Protein AF-A0A2V5JDB7-F1 (afdb_monomer_lite)

pLDDT: mean 78.07, std 16.36, range [31.64, 97.69]

Sequence (183 aa):
MKNIRLFFISLFLAAGVSAIAGPPTYEVQPSPTPADENHRDLFDYEMDYTFSSHFYDVRGDFGHGDSLYNDFSYAHRFLITGKWYFRAGVEYERFDFGGTDNGLPDHLQTVHALLALEYVVHDHAGAGIEIDPGPYFQSDAKWNTFDIPWKAWVTFPLKKDKIFAVIGVGGAINSNPVVAPGG

Struc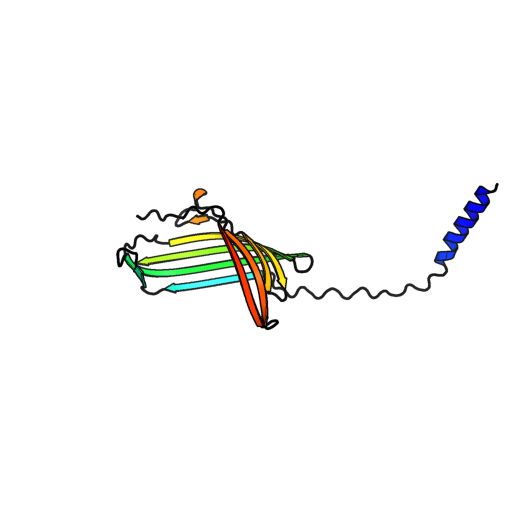ture (mmCIF, N/CA/C/O backbone):
data_AF-A0A2V5JDB7-F1
#
_entry.id   AF-A0A2V5JDB7-F1
#
loop_
_atom_site.group_PDB
_atom_site.id
_atom_site.type_symbol
_atom_site.label_atom_id
_atom_site.label_alt_id
_atom_site.label_comp_id
_atom_site.label_asym_id
_atom_site.label_entity_id
_atom_site.label_seq_id
_atom_site.pdbx_PDB_ins_code
_atom_site.Cartn_x
_atom_site.Cartn_y
_atom_site.Cartn_z
_atom_site.occupancy
_atom_site.B_iso_or_equiv
_atom_site.auth_seq_id
_atom_site.auth_comp_id
_atom_site.auth_asym_id
_atom_site.auth_atom_id
_atom_site.pdbx_PDB_model_num
ATOM 1 N N . MET A 1 1 ? -16.723 28.394 73.368 1.00 54.31 1 MET A N 1
ATOM 2 C CA . MET A 1 1 ? -17.187 27.038 73.769 1.00 54.31 1 MET A CA 1
ATOM 3 C C . MET A 1 1 ? -18.165 26.375 72.785 1.00 54.31 1 MET A C 1
ATOM 5 O O . MET A 1 1 ? -18.216 25.153 72.757 1.00 54.31 1 MET A O 1
ATOM 9 N N . LYS A 1 2 ? -18.917 27.122 71.955 1.00 52.91 2 LYS A N 1
ATOM 10 C CA . LYS A 1 2 ? -19.901 26.564 70.998 1.00 52.91 2 LYS A CA 1
ATOM 11 C C . LYS A 1 2 ? -19.260 25.792 69.822 1.00 52.91 2 LYS A C 1
ATOM 13 O O . LYS A 1 2 ? -19.775 24.756 69.421 1.00 52.91 2 LYS A O 1
ATOM 18 N N . ASN A 1 3 ? -18.086 26.230 69.361 1.00 55.69 3 ASN A N 1
ATOM 19 C CA . ASN A 1 3 ? -17.426 25.682 68.163 1.00 55.69 3 ASN A CA 1
ATOM 20 C C . ASN A 1 3 ? -16.698 24.346 68.407 1.00 55.69 3 ASN A C 1
ATOM 22 O O . ASN A 1 3 ? -16.596 23.5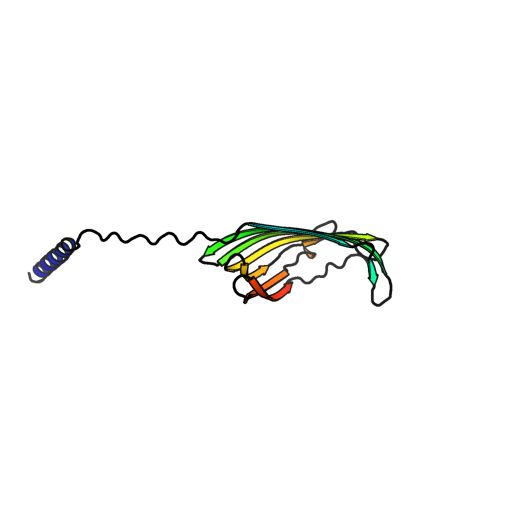28 67.503 1.00 55.69 3 ASN A O 1
ATOM 26 N N . ILE A 1 4 ? -16.255 24.083 69.642 1.00 66.06 4 ILE A N 1
ATOM 27 C CA . ILE A 1 4 ? -15.590 22.820 70.011 1.00 66.06 4 ILE A CA 1
ATOM 28 C C . ILE A 1 4 ? -16.606 21.672 70.095 1.00 66.06 4 ILE A C 1
ATOM 30 O O . ILE A 1 4 ? -16.328 20.570 69.637 1.00 66.06 4 ILE A O 1
ATOM 34 N N . ARG A 1 5 ? -17.819 21.934 70.603 1.00 59.59 5 ARG A N 1
ATOM 35 C CA . ARG A 1 5 ? -18.898 20.930 70.626 1.00 59.59 5 ARG A CA 1
ATOM 3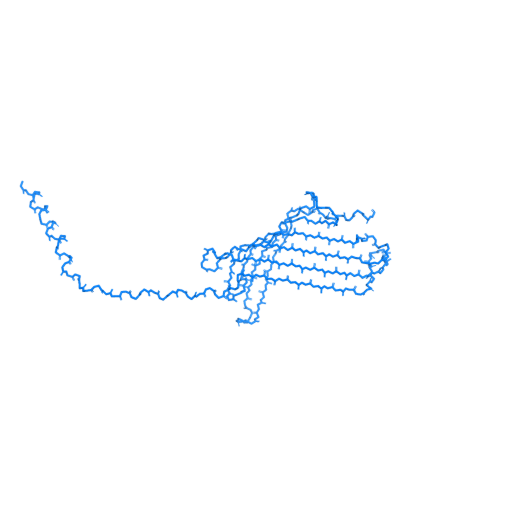6 C C . ARG A 1 5 ? -19.342 20.526 69.219 1.00 59.59 5 ARG A C 1
ATOM 38 O O . ARG A 1 5 ? -19.574 19.348 68.990 1.00 59.59 5 ARG A O 1
ATOM 45 N N . LEU A 1 6 ? -19.403 21.476 68.283 1.00 59.91 6 LEU A N 1
ATOM 46 C CA . LEU A 1 6 ? -19.699 21.197 66.873 1.00 59.91 6 LEU A CA 1
ATOM 47 C C . LEU A 1 6 ? -18.628 20.312 66.226 1.00 59.91 6 LEU A C 1
ATOM 49 O O . LEU A 1 6 ? -18.985 19.351 65.555 1.00 59.91 6 LEU A O 1
ATOM 53 N N . PHE A 1 7 ? -17.346 20.571 66.506 1.00 68.38 7 PHE A N 1
ATOM 54 C CA . PHE A 1 7 ? -16.233 19.769 65.991 1.00 68.38 7 PHE A CA 1
ATOM 55 C C . PHE A 1 7 ? -16.274 18.309 66.479 1.00 68.38 7 PHE A C 1
ATOM 57 O O . PHE A 1 7 ? -16.116 17.380 65.687 1.00 68.38 7 PHE A O 1
ATOM 64 N N . PHE A 1 8 ? -16.562 18.087 67.766 1.00 64.31 8 PHE A N 1
ATOM 65 C CA . PHE A 1 8 ? -16.678 16.732 68.315 1.00 64.31 8 PHE A CA 1
ATOM 66 C C . PHE A 1 8 ? -17.927 15.986 67.825 1.00 64.31 8 PHE A C 1
ATOM 68 O O . PHE A 1 8 ? -17.853 14.781 67.601 1.00 64.31 8 PHE A O 1
ATOM 75 N N . ILE A 1 9 ? -19.046 16.682 67.586 1.00 66.25 9 ILE A N 1
ATOM 76 C CA . ILE A 1 9 ? -20.249 16.077 66.989 1.00 66.25 9 ILE A CA 1
ATOM 77 C C . ILE A 1 9 ? -19.991 15.677 65.528 1.00 66.25 9 ILE A C 1
ATOM 79 O O . ILE A 1 9 ? -20.367 14.576 65.133 1.00 66.25 9 ILE A O 1
ATOM 83 N N . SER A 1 10 ? -19.298 16.508 64.738 1.00 60.38 10 SER A N 1
ATOM 84 C CA . SER A 1 10 ? -18.929 16.154 63.358 1.00 60.38 10 SER A CA 1
ATOM 85 C C . SER A 1 10 ? -17.952 14.978 63.283 1.00 60.38 10 SER A C 1
ATOM 87 O O . SER A 1 10 ? -18.076 14.142 62.391 1.00 60.38 10 SER A O 1
ATOM 89 N N . LEU A 1 11 ? -17.024 14.868 64.240 1.0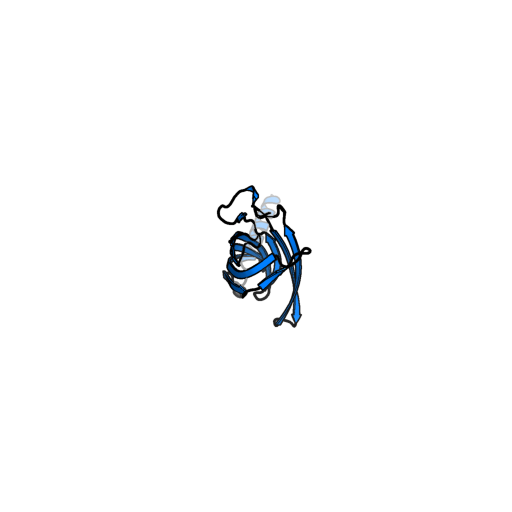0 60.47 11 LEU A N 1
ATOM 90 C CA . LEU A 1 11 ? -16.064 13.763 64.292 1.00 60.47 11 LEU A CA 1
ATOM 91 C C . LEU A 1 11 ? -16.738 12.436 64.691 1.00 60.47 11 LEU A C 1
ATOM 93 O O . LEU A 1 11 ? -16.418 11.392 64.129 1.00 60.47 11 LEU A O 1
ATOM 97 N N . PHE A 1 12 ? -17.724 12.480 65.597 1.00 58.91 12 PHE A N 1
ATOM 98 C CA . PHE A 1 12 ? -18.530 11.308 65.959 1.00 58.91 12 PHE A CA 1
ATOM 99 C C . PHE A 1 12 ? -19.494 10.871 64.845 1.00 58.91 12 PHE A C 1
ATOM 101 O O . PHE A 1 12 ? -19.702 9.672 64.671 1.00 58.91 12 PHE A O 1
ATOM 108 N N . LEU A 1 13 ? -20.042 11.805 64.054 1.00 57.09 13 LEU A N 1
ATOM 109 C CA . LEU A 1 13 ? -20.885 11.457 62.903 1.00 57.09 13 LEU A CA 1
ATOM 110 C C . LEU A 1 13 ? -20.084 10.793 61.771 1.00 57.09 13 LEU A C 1
ATOM 112 O O . LEU A 1 13 ? -20.588 9.866 61.148 1.00 57.09 13 LEU A O 1
ATOM 116 N N . ALA A 1 14 ? -18.840 11.218 61.527 1.00 55.62 14 ALA A N 1
ATOM 117 C CA . ALA A 1 14 ? -17.992 10.627 60.489 1.00 55.62 14 ALA A CA 1
ATOM 118 C C . ALA A 1 14 ? -17.505 9.209 60.848 1.00 55.62 14 ALA A C 1
ATOM 120 O O . ALA A 1 14 ? -17.382 8.360 59.969 1.00 55.62 14 ALA A O 1
ATOM 121 N N . ALA A 1 15 ? -17.278 8.925 62.136 1.00 53.62 15 ALA A N 1
ATOM 122 C CA . ALA A 1 15 ? -16.839 7.606 62.598 1.00 53.62 15 ALA A CA 1
ATOM 123 C C . ALA A 1 15 ? -17.970 6.556 62.653 1.00 53.62 15 ALA A C 1
ATOM 125 O O . ALA A 1 15 ? -17.694 5.359 62.613 1.00 53.62 15 ALA A O 1
ATOM 126 N N . GLY A 1 16 ? -19.239 6.981 62.722 1.00 49.91 16 GLY A N 1
ATOM 127 C CA . GLY A 1 16 ? -20.395 6.077 62.785 1.00 49.91 16 GLY A CA 1
ATOM 128 C C . GLY A 1 16 ? -20.829 5.478 61.440 1.00 49.91 16 GLY A C 1
ATOM 129 O O . GLY A 1 16 ? -21.488 4.441 61.425 1.00 49.91 16 GLY A O 1
ATOM 130 N N . VAL A 1 17 ? -20.455 6.088 60.308 1.00 51.28 17 VAL A N 1
ATOM 131 C CA . VAL A 1 17 ? -20.897 5.632 58.972 1.00 51.28 17 VAL A CA 1
ATOM 132 C C . VAL A 1 17 ? -20.148 4.373 58.518 1.00 51.28 17 VAL A C 1
ATOM 134 O O . VAL A 1 17 ? -20.729 3.524 57.845 1.00 51.28 17 VAL A O 1
ATOM 137 N N . SER A 1 18 ? -18.905 4.174 58.964 1.00 48.75 18 SER A N 1
ATOM 138 C CA . SER A 1 18 ? -18.116 2.984 58.606 1.00 48.75 18 SER A CA 1
ATOM 139 C C . SER A 1 18 ? -18.582 1.691 59.290 1.00 48.75 18 SER A C 1
ATOM 141 O O . SER A 1 18 ? -18.100 0.622 58.933 1.00 48.75 18 SER A O 1
ATOM 143 N N . ALA A 1 19 ? -19.516 1.758 60.247 1.00 51.38 19 ALA A N 1
ATOM 144 C CA . ALA A 1 19 ? -20.026 0.590 60.974 1.00 51.38 19 ALA A CA 1
ATOM 145 C C . ALA A 1 19 ? -21.386 0.064 60.459 1.00 51.38 19 ALA A C 1
ATOM 147 O O . ALA A 1 19 ? -21.898 -0.912 61.004 1.00 51.38 19 ALA A O 1
ATOM 148 N N . ILE A 1 20 ? -21.974 0.689 59.425 1.00 54.66 20 ILE A N 1
ATOM 149 C CA . ILE A 1 20 ? -23.266 0.288 58.815 1.00 54.66 20 ILE A CA 1
ATOM 150 C C . ILE A 1 20 ? -23.088 -0.194 57.358 1.00 54.66 20 ILE A C 1
ATOM 152 O O . ILE A 1 20 ? -24.026 -0.696 56.740 1.00 54.66 20 ILE A O 1
ATOM 156 N N . ALA A 1 21 ? -21.877 -0.117 56.801 1.00 53.28 21 ALA A N 1
ATOM 157 C CA . ALA A 1 21 ? -21.569 -0.774 55.538 1.00 53.28 21 ALA A CA 1
ATOM 158 C C . ALA A 1 21 ? -21.464 -2.285 55.793 1.00 53.28 21 ALA A C 1
ATOM 160 O O . ALA A 1 21 ? -20.493 -2.760 56.382 1.00 53.28 21 ALA A O 1
ATOM 161 N N . GLY A 1 22 ? -22.506 -3.028 55.411 1.00 60.56 22 GLY A N 1
ATOM 162 C CA . GLY A 1 22 ? -22.502 -4.491 55.406 1.00 60.56 22 GLY A CA 1
ATOM 163 C C . GLY A 1 22 ? -21.306 -5.068 54.630 1.00 60.56 22 GLY A C 1
ATOM 164 O O . GLY A 1 22 ? -20.572 -4.319 53.980 1.00 60.56 22 GLY A O 1
ATOM 165 N N . PRO A 1 23 ? -21.077 -6.393 54.703 1.00 61.44 23 PRO A N 1
ATOM 166 C CA . PRO A 1 23 ? -19.953 -7.034 54.024 1.00 61.44 23 PRO A CA 1
ATOM 167 C C . PRO A 1 23 ? -19.896 -6.583 52.558 1.00 61.44 23 PRO A C 1
ATOM 169 O O . PRO A 1 23 ? -20.958 -6.464 51.940 1.00 61.44 23 PRO A O 1
ATOM 172 N N . PRO A 1 24 ? -18.695 -6.303 52.016 1.00 60.34 24 PRO A N 1
ATOM 173 C CA . PRO A 1 24 ? -18.546 -5.786 50.665 1.00 60.34 24 PRO A CA 1
ATOM 174 C C . PRO A 1 24 ? -19.314 -6.693 49.710 1.00 60.34 24 PRO A C 1
ATOM 176 O O . PRO A 1 24 ? -19.017 -7.883 49.590 1.00 60.34 24 PRO A O 1
ATOM 179 N N . THR A 1 25 ? -20.341 -6.137 49.070 1.00 53.09 25 THR A N 1
ATOM 180 C CA . THR A 1 25 ? -20.976 -6.772 47.924 1.00 53.09 25 THR A CA 1
ATOM 181 C C . THR A 1 25 ? -19.871 -7.032 46.921 1.00 53.09 25 THR A C 1
ATOM 183 O O . THR A 1 25 ? -19.186 -6.106 46.493 1.00 53.09 25 THR A O 1
ATOM 186 N N . TYR A 1 26 ? -19.659 -8.307 46.611 1.00 52.50 26 TYR A N 1
ATOM 187 C CA . TYR A 1 26 ? -18.752 -8.733 45.563 1.00 52.50 26 TYR A CA 1
ATOM 188 C C . TYR A 1 26 ? -19.312 -8.175 44.251 1.00 52.50 26 TYR A C 1
ATOM 190 O O . TYR A 1 26 ? -20.220 -8.757 43.658 1.00 52.50 26 TYR A O 1
ATOM 198 N N . GLU A 1 27 ? -18.854 -6.990 43.847 1.00 59.62 27 GLU A N 1
ATOM 199 C CA . GLU A 1 27 ? -19.118 -6.485 42.510 1.00 59.62 27 GLU A CA 1
ATOM 200 C C . GLU A 1 27 ? -18.394 -7.429 41.561 1.00 59.62 27 GLU A C 1
ATOM 202 O O . GLU A 1 27 ? -17.166 -7.514 41.547 1.00 59.62 27 GLU A O 1
ATOM 207 N N . VAL A 1 28 ? -19.179 -8.216 40.826 1.00 53.06 28 VAL A N 1
ATOM 208 C CA . VAL A 1 28 ? -18.671 -9.040 39.739 1.00 53.06 28 VAL A CA 1
ATOM 209 C C . VAL A 1 28 ? -17.964 -8.086 38.789 1.00 53.06 28 VAL A C 1
ATOM 211 O O . VAL A 1 28 ? -18.608 -7.282 38.115 1.00 53.06 28 VAL A O 1
ATOM 214 N N . GLN A 1 29 ? -16.634 -8.150 38.782 1.00 66.38 29 GLN A N 1
ATOM 215 C CA . GLN A 1 29 ? -15.817 -7.449 37.809 1.00 66.38 29 GLN A CA 1
ATOM 216 C C . GLN A 1 29 ? -16.376 -7.812 36.425 1.00 66.38 29 GLN A C 1
ATOM 218 O O . GLN A 1 29 ? -16.554 -9.008 36.161 1.00 66.38 29 GLN A O 1
ATOM 223 N N . PRO A 1 30 ? -16.736 -6.827 35.578 1.00 64.81 30 PRO A N 1
ATOM 224 C CA . PRO A 1 30 ? -17.313 -7.122 34.277 1.00 64.81 30 PRO A CA 1
ATOM 225 C C . PRO A 1 30 ? -16.386 -8.093 33.554 1.00 64.81 30 PRO A C 1
ATOM 227 O O . PRO A 1 30 ? -15.162 -7.927 33.585 1.00 64.81 30 PRO A O 1
ATOM 230 N N . SER A 1 31 ? -16.972 -9.140 32.969 1.00 55.00 31 SER A N 1
ATOM 231 C CA . SER A 1 31 ? -16.221 -10.097 32.163 1.00 55.00 31 SER A CA 1
ATOM 232 C C . SER A 1 31 ? -15.344 -9.322 31.177 1.00 55.00 31 SER A C 1
ATOM 234 O O . SER A 1 31 ? -15.821 -8.318 30.636 1.00 55.00 31 SER A O 1
ATOM 236 N N . PRO A 1 32 ? -14.076 -9.729 30.972 1.00 59.84 32 PRO A N 1
ATOM 237 C CA . PRO A 1 32 ? -13.208 -9.052 30.023 1.00 59.84 32 PRO A CA 1
ATOM 238 C C . PRO A 1 32 ? -13.953 -8.911 28.699 1.00 59.84 32 PRO A C 1
ATOM 240 O O . PRO A 1 32 ? -14.580 -9.866 28.232 1.00 59.84 32 PRO A O 1
ATOM 243 N N . THR A 1 33 ? -13.935 -7.697 28.146 1.00 57.97 33 THR A N 1
ATOM 244 C CA . THR A 1 33 ? -14.475 -7.409 26.818 1.00 57.97 33 THR A CA 1
ATOM 245 C C . THR A 1 33 ? -13.976 -8.497 25.864 1.00 57.97 33 THR A C 1
ATOM 247 O O . THR A 1 33 ? -12.787 -8.827 25.948 1.00 57.97 33 THR A O 1
ATOM 250 N N . PRO A 1 34 ? -14.847 -9.089 25.021 1.00 58.12 34 PRO A N 1
ATOM 251 C CA . PRO A 1 34 ? -14.442 -10.142 24.100 1.00 58.12 34 PRO A CA 1
ATOM 252 C C . PRO A 1 34 ? -13.148 -9.758 23.390 1.00 58.12 34 PRO A C 1
ATOM 254 O O . PRO A 1 34 ? -12.979 -8.597 23.005 1.00 58.12 34 PRO A O 1
ATOM 257 N N . ALA A 1 35 ? -12.230 -10.721 23.289 1.00 60.88 35 ALA A N 1
ATOM 258 C CA . ALA A 1 35 ? -10.985 -10.525 22.573 1.00 60.88 35 ALA A CA 1
ATOM 259 C C . ALA A 1 35 ? -11.292 -9.998 21.170 1.00 60.88 35 ALA A C 1
ATOM 261 O O . ALA A 1 35 ? -12.263 -10.394 20.529 1.00 60.88 35 ALA A O 1
ATOM 262 N N . ASP A 1 36 ? -10.469 -9.056 20.754 1.00 59.47 36 ASP A N 1
ATOM 263 C CA . ASP A 1 36 ? -10.584 -8.351 19.497 1.00 59.47 36 ASP A CA 1
ATOM 264 C C . ASP A 1 36 ? -10.476 -9.355 18.331 1.00 59.47 36 ASP A C 1
ATOM 266 O O . ASP A 1 36 ? -9.392 -9.867 18.068 1.00 59.47 36 ASP A O 1
ATOM 270 N N . GLU A 1 37 ? -11.599 -9.701 17.688 1.00 68.94 37 GLU A N 1
ATOM 271 C CA . GLU A 1 37 ? -11.683 -10.753 16.649 1.00 68.94 37 GLU A CA 1
ATOM 272 C C . GLU A 1 37 ? -11.018 -10.362 15.317 1.00 68.94 37 GLU A C 1
ATOM 274 O O . GLU A 1 37 ? -10.961 -11.171 14.395 1.00 68.94 37 GLU A O 1
ATOM 279 N N . ASN A 1 38 ? -10.532 -9.126 15.192 1.00 80.94 38 ASN A N 1
ATOM 280 C CA . ASN A 1 38 ? -9.971 -8.614 13.947 1.00 80.94 38 ASN A CA 1
ATOM 281 C C . ASN A 1 38 ? -8.531 -9.109 13.737 1.00 80.94 38 ASN A C 1
ATOM 283 O O . ASN A 1 38 ? -7.680 -8.972 14.625 1.00 80.94 38 ASN A O 1
ATOM 287 N N . HIS A 1 39 ? -8.231 -9.593 12.533 1.00 85.12 39 HIS A N 1
ATOM 288 C CA . HIS A 1 39 ? -6.871 -9.894 12.109 1.00 85.12 39 HIS A CA 1
ATOM 289 C C . HIS A 1 39 ? -6.056 -8.607 12.076 1.00 85.12 39 HIS A C 1
ATOM 291 O O . HIS A 1 39 ? -6.467 -7.589 11.505 1.00 85.12 39 HIS A O 1
ATOM 297 N N . ARG A 1 40 ? -4.894 -8.663 12.727 1.00 91.00 40 ARG A N 1
ATOM 298 C CA . ARG A 1 40 ? -3.981 -7.524 12.832 1.00 91.00 40 ARG A CA 1
ATOM 299 C C . ARG A 1 40 ? -2.901 -7.555 11.774 1.00 91.00 40 ARG A C 1
ATOM 301 O O . ARG A 1 40 ? -2.529 -6.494 11.295 1.00 91.00 40 ARG A O 1
ATOM 308 N N . ASP A 1 41 ? -2.438 -8.740 11.414 1.00 93.50 41 ASP A N 1
ATOM 309 C CA . ASP A 1 41 ? -1.452 -8.932 10.363 1.00 93.50 41 ASP A CA 1
ATOM 310 C C . ASP A 1 41 ? -2.175 -9.191 9.044 1.00 93.50 41 ASP A C 1
ATOM 312 O O . ASP A 1 41 ? -3.029 -10.073 8.948 1.00 93.50 41 ASP A O 1
ATOM 316 N N . LEU A 1 42 ? -1.845 -8.381 8.048 1.00 92.50 42 LEU A N 1
ATOM 317 C CA . LEU A 1 42 ? -2.404 -8.420 6.709 1.00 92.50 42 LEU A CA 1
ATOM 318 C C . LEU A 1 42 ? -1.271 -8.718 5.742 1.00 92.50 42 LEU A C 1
ATOM 320 O O . LEU A 1 42 ? -0.217 -8.083 5.802 1.00 92.50 42 LEU A O 1
ATOM 324 N N . PHE A 1 43 ? -1.505 -9.694 4.880 1.00 95.00 43 PHE A N 1
ATOM 325 C CA . PHE A 1 43 ? -0.564 -10.155 3.878 1.00 95.00 43 PHE A CA 1
ATOM 326 C C . PHE A 1 43 ? -1.311 -10.293 2.561 1.00 95.00 43 PHE A C 1
ATOM 328 O O . PHE A 1 43 ? -2.351 -10.956 2.535 1.00 95.00 43 PHE A O 1
ATOM 335 N N . ASP A 1 44 ? -0.760 -9.706 1.507 1.00 93.44 44 ASP A N 1
ATOM 336 C CA . ASP A 1 44 ? -1.269 -9.846 0.151 1.00 93.44 44 ASP A CA 1
ATOM 337 C C . ASP A 1 44 ? -0.120 -10.125 -0.827 1.00 93.44 44 ASP A C 1
ATOM 339 O O . ASP A 1 44 ? 1.011 -9.668 -0.633 1.00 93.44 44 ASP A O 1
ATOM 343 N N . TYR A 1 45 ? -0.410 -10.950 -1.828 1.00 94.69 45 TYR A N 1
ATOM 344 C CA . TYR A 1 45 ? 0.501 -11.259 -2.918 1.00 94.69 45 TYR A CA 1
ATOM 345 C C . TYR A 1 45 ? -0.312 -11.541 -4.179 1.00 94.69 45 TYR A C 1
ATOM 347 O O . TYR A 1 45 ? -1.067 -12.520 -4.227 1.00 94.69 45 TYR A O 1
ATOM 355 N N . GLU A 1 46 ? -0.095 -10.728 -5.205 1.00 94.44 46 GLU A N 1
ATOM 356 C CA . GLU A 1 46 ? -0.729 -10.838 -6.513 1.00 94.44 46 GLU A CA 1
ATOM 357 C C . GLU A 1 46 ? 0.336 -11.012 -7.602 1.00 94.44 46 GLU A C 1
ATOM 359 O O . GLU A 1 46 ? 1.434 -10.453 -7.543 1.00 94.44 46 GLU A O 1
ATOM 364 N N . MET A 1 47 ? 0.026 -11.844 -8.597 1.00 92.25 47 MET A N 1
ATOM 365 C CA . MET A 1 47 ? 0.888 -12.073 -9.750 1.00 92.25 47 MET A CA 1
ATOM 366 C C . MET A 1 47 ? 0.032 -12.273 -10.994 1.00 92.25 47 MET A C 1
ATOM 368 O O . MET A 1 47 ? -0.674 -13.277 -11.105 1.00 92.25 47 MET A O 1
ATOM 372 N N . ASP A 1 48 ? 0.189 -11.377 -11.963 1.00 91.12 48 ASP A N 1
ATOM 373 C CA . ASP A 1 48 ? -0.495 -11.453 -13.248 1.00 91.12 48 ASP A CA 1
ATOM 374 C C . ASP A 1 48 ? 0.497 -11.571 -14.391 1.00 91.12 48 ASP A C 1
ATOM 376 O O . ASP A 1 48 ? 1.460 -10.812 -14.495 1.00 91.12 48 ASP A O 1
ATOM 380 N N . TYR A 1 49 ? 0.221 -12.493 -15.309 1.00 88.19 49 TYR A N 1
ATOM 381 C CA . TYR A 1 49 ? 0.972 -12.612 -16.549 1.00 88.19 49 TYR A CA 1
ATOM 382 C C . TYR A 1 49 ? 0.052 -12.439 -17.753 1.00 88.19 49 TYR A C 1
ATOM 384 O O . TYR A 1 49 ? -0.922 -13.176 -17.929 1.00 88.19 49 TYR A O 1
ATOM 392 N N . THR A 1 50 ? 0.391 -11.482 -18.611 1.00 87.00 50 THR A N 1
ATOM 393 C CA . THR A 1 50 ? -0.332 -11.204 -19.850 1.00 87.00 50 THR A CA 1
ATOM 394 C C . THR A 1 50 ? 0.478 -11.703 -21.039 1.00 87.00 50 THR A C 1
ATOM 396 O O . THR A 1 50 ? 1.579 -11.226 -21.303 1.00 87.00 50 THR A O 1
ATOM 399 N N . PHE A 1 51 ? -0.088 -12.650 -21.787 1.00 84.81 51 PHE A N 1
ATOM 400 C CA . PHE A 1 51 ? 0.541 -13.221 -22.977 1.00 84.81 51 PHE A CA 1
ATOM 401 C C . PHE A 1 51 ? 0.333 -12.329 -24.208 1.00 84.81 51 PHE A C 1
ATOM 403 O O . PHE A 1 51 ? -0.803 -12.155 -24.642 1.00 84.81 51 PHE A O 1
ATOM 410 N N . SER A 1 52 ? 1.430 -11.879 -24.828 1.00 77.25 52 SER A N 1
ATOM 411 C CA . SER A 1 52 ? 1.498 -11.337 -26.199 1.00 77.25 52 SER A CA 1
ATOM 412 C C . SER A 1 52 ? 0.340 -10.407 -26.595 1.00 77.25 52 SER A C 1
ATOM 414 O O . SER A 1 52 ? -0.340 -10.632 -27.601 1.00 77.25 52 SER A O 1
ATOM 416 N N . SER A 1 53 ? 0.128 -9.353 -25.816 1.00 71.94 53 SER A N 1
ATOM 417 C CA . SER A 1 53 ? -0.877 -8.332 -26.101 1.00 71.94 53 SER A CA 1
ATOM 418 C C . SER A 1 53 ? -0.349 -7.310 -27.101 1.00 71.94 53 SER A C 1
ATOM 420 O O . SER A 1 53 ? 0.812 -6.911 -27.040 1.00 71.94 53 SER A O 1
ATOM 422 N N . HIS A 1 54 ? -1.213 -6.872 -28.018 1.00 71.44 54 HIS A N 1
ATOM 423 C CA . HIS A 1 54 ? -0.927 -5.723 -28.876 1.00 71.44 54 HIS A CA 1
ATOM 424 C C . HIS A 1 54 ? -1.100 -4.427 -28.083 1.00 71.44 54 HIS A C 1
ATOM 426 O O . HIS A 1 54 ? -2.116 -4.234 -27.409 1.00 71.44 54 HIS A O 1
ATOM 432 N N . PHE A 1 55 ? -0.134 -3.524 -28.207 1.00 67.31 55 PHE A N 1
ATOM 433 C CA . PHE A 1 55 ? -0.213 -2.174 -27.671 1.00 67.31 55 PHE A CA 1
ATOM 434 C C . PHE A 1 55 ? -0.761 -1.249 -28.755 1.00 67.31 55 PHE A C 1
ATOM 436 O O . PHE A 1 55 ? -0.196 -1.142 -29.840 1.00 67.31 55 PHE A O 1
ATOM 443 N N . TYR A 1 56 ? -1.870 -0.571 -28.473 1.00 63.78 56 TYR A N 1
ATOM 444 C CA . TYR A 1 56 ? -2.485 0.374 -29.403 1.00 63.78 56 TYR A CA 1
ATOM 445 C C . TYR A 1 56 ? -2.425 1.788 -28.828 1.00 63.78 56 TYR A C 1
ATOM 447 O O . TYR A 1 56 ? -2.825 2.004 -27.686 1.00 63.78 56 TYR A O 1
ATOM 455 N N . ASP A 1 57 ? -2.001 2.755 -29.640 1.00 63.25 57 ASP A N 1
ATOM 456 C CA . ASP A 1 57 ? -2.216 4.187 -29.390 1.00 63.25 57 ASP A CA 1
ATOM 457 C C . ASP A 1 57 ? -3.139 4.776 -30.478 1.00 63.25 57 ASP A C 1
ATOM 459 O O . ASP A 1 57 ? -3.434 4.133 -31.491 1.00 63.25 57 ASP A O 1
ATOM 463 N N . VAL A 1 58 ? -3.568 6.033 -30.327 1.00 60.81 58 VAL A N 1
ATOM 464 C CA . VAL A 1 58 ? -4.354 6.791 -31.318 1.00 60.81 58 VAL A CA 1
ATOM 465 C C . VAL A 1 58 ? -3.710 6.855 -32.713 1.00 60.81 58 VAL A C 1
ATOM 467 O O . VAL A 1 58 ? -4.386 7.225 -33.674 1.00 60.81 58 VAL A O 1
ATOM 470 N N . ARG A 1 59 ? -2.424 6.497 -32.854 1.00 61.66 59 ARG A N 1
ATOM 471 C CA . ARG A 1 59 ? -1.676 6.471 -34.125 1.00 61.66 59 ARG A CA 1
ATOM 472 C C . ARG A 1 59 ? -1.493 5.075 -34.743 1.00 61.66 59 ARG A C 1
ATOM 474 O O . ARG A 1 59 ? -0.959 5.008 -35.848 1.00 61.66 59 ARG A O 1
ATOM 481 N N . GLY A 1 60 ? -1.941 3.993 -34.099 1.00 66.19 60 GLY A N 1
ATOM 482 C CA . GLY A 1 60 ? -1.838 2.621 -34.622 1.00 66.19 60 GLY A CA 1
ATOM 483 C C . GLY A 1 60 ? -1.203 1.619 -33.651 1.00 66.19 60 GLY A C 1
ATOM 484 O O . GLY A 1 60 ? -1.086 1.890 -32.458 1.00 66.19 60 GLY A O 1
ATOM 485 N N . ASP A 1 61 ? -0.833 0.448 -34.183 1.00 69.06 61 ASP A N 1
ATOM 486 C CA . ASP A 1 61 ? -0.145 -0.627 -33.450 1.00 69.06 61 ASP A CA 1
ATOM 487 C C . ASP A 1 61 ? 1.286 -0.190 -33.093 1.00 69.06 61 ASP A C 1
ATOM 489 O O . ASP A 1 61 ? 2.070 0.183 -33.969 1.00 69.06 61 ASP A O 1
ATOM 493 N N . PHE A 1 62 ? 1.588 -0.200 -31.798 1.00 67.44 62 PHE A N 1
ATOM 494 C CA . PHE A 1 62 ? 2.852 0.215 -31.195 1.00 67.44 62 PHE A CA 1
ATOM 495 C C . PHE A 1 62 ? 3.766 -0.982 -30.881 1.00 67.44 62 PHE A C 1
ATOM 497 O O . PHE A 1 62 ? 4.838 -0.814 -30.307 1.00 67.44 62 PHE A O 1
ATOM 504 N N . GLY A 1 63 ? 3.357 -2.193 -31.265 1.00 69.25 63 GLY A N 1
ATOM 505 C CA . GLY A 1 63 ? 4.082 -3.436 -31.045 1.00 69.25 63 GLY A CA 1
ATOM 506 C C . GLY A 1 63 ? 3.290 -4.420 -30.194 1.00 69.25 63 GLY A C 1
ATOM 507 O O . GLY A 1 63 ? 2.201 -4.133 -29.699 1.00 69.25 63 GLY A O 1
ATOM 508 N N . HIS A 1 64 ? 3.864 -5.601 -29.999 1.00 74.19 64 HIS A N 1
ATOM 509 C CA . HIS A 1 64 ? 3.304 -6.620 -29.122 1.00 74.19 64 HIS A CA 1
ATOM 510 C C . HIS A 1 64 ? 4.289 -6.956 -28.010 1.00 74.19 64 HIS A C 1
ATOM 512 O O . HIS A 1 64 ? 5.511 -6.882 -28.188 1.00 74.19 64 HIS A O 1
ATOM 518 N N . GLY A 1 65 ? 3.765 -7.396 -26.879 1.00 76.19 65 GLY A N 1
ATOM 519 C CA . GLY A 1 65 ? 4.605 -7.771 -25.761 1.00 76.19 65 GLY A CA 1
ATOM 520 C C . GLY A 1 65 ? 3.873 -8.574 -24.716 1.00 76.19 65 GLY A C 1
ATOM 521 O O . GLY A 1 65 ? 2.645 -8.662 -24.703 1.00 76.19 65 GLY A O 1
ATOM 522 N N . ASP A 1 66 ? 4.657 -9.198 -23.864 1.00 82.25 66 ASP A N 1
ATOM 523 C CA . ASP A 1 66 ? 4.189 -9.812 -22.645 1.00 82.25 66 ASP A CA 1
ATOM 524 C C . ASP A 1 66 ? 4.400 -8.871 -21.464 1.00 82.25 66 ASP A C 1
ATOM 526 O O . ASP A 1 66 ? 5.253 -7.985 -21.488 1.00 82.25 66 ASP A O 1
ATOM 530 N N . SER A 1 67 ? 3.594 -9.042 -20.425 1.00 84.50 67 SER A N 1
ATOM 531 C CA . SER A 1 67 ? 3.805 -8.310 -19.186 1.00 84.50 67 SER A CA 1
ATOM 532 C C . SER A 1 67 ? 3.653 -9.204 -17.982 1.00 84.50 67 SER A C 1
ATOM 534 O O . SER A 1 67 ? 2.798 -10.092 -17.957 1.00 84.50 67 SER A O 1
ATOM 536 N N . LEU A 1 68 ? 4.466 -8.926 -16.974 1.00 86.69 68 LEU A N 1
ATOM 537 C CA . LEU A 1 68 ? 4.409 -9.577 -15.682 1.00 86.69 68 LEU A CA 1
ATOM 538 C C . LEU A 1 68 ? 4.216 -8.510 -14.606 1.00 86.69 68 LEU A C 1
ATOM 540 O O . LEU A 1 68 ? 5.068 -7.643 -14.439 1.00 86.69 68 LEU A O 1
ATOM 544 N N . TYR A 1 69 ? 3.118 -8.595 -13.869 1.00 88.69 69 TYR A N 1
ATOM 545 C CA . TYR A 1 69 ? 2.856 -7.780 -12.691 1.00 88.69 69 TYR A CA 1
ATOM 546 C C . TYR A 1 69 ? 3.026 -8.643 -11.446 1.00 88.69 69 TYR A C 1
ATOM 548 O O . TYR A 1 69 ? 2.544 -9.773 -11.405 1.00 88.69 69 TYR A O 1
ATOM 556 N N . ASN A 1 70 ? 3.749 -8.124 -10.461 1.00 92.38 70 ASN A N 1
ATOM 557 C CA . ASN A 1 70 ? 3.836 -8.683 -9.122 1.00 92.38 70 ASN A CA 1
ATOM 558 C C . ASN A 1 70 ? 3.550 -7.573 -8.119 1.00 92.38 70 ASN A C 1
ATOM 560 O O . ASN A 1 70 ? 4.186 -6.521 -8.186 1.00 92.38 70 ASN A O 1
ATOM 564 N N . ASP A 1 71 ? 2.684 -7.861 -7.162 1.00 94.25 71 ASP A N 1
ATOM 565 C CA . ASP A 1 71 ? 2.426 -7.023 -6.001 1.00 94.25 71 ASP A CA 1
ATOM 566 C C . ASP A 1 71 ? 2.600 -7.856 -4.732 1.00 94.25 71 ASP A C 1
ATOM 568 O O . ASP A 1 71 ? 2.206 -9.020 -4.652 1.00 94.25 71 ASP A O 1
ATOM 572 N N . PHE A 1 72 ? 3.272 -7.269 -3.755 1.00 95.75 72 PHE A N 1
ATOM 573 C CA . PHE A 1 72 ? 3.484 -7.823 -2.438 1.00 95.75 72 PHE A CA 1
ATOM 574 C C . PHE A 1 72 ? 3.211 -6.746 -1.402 1.00 95.75 72 PHE A C 1
ATOM 576 O O . PHE A 1 72 ? 3.898 -5.721 -1.377 1.00 95.75 72 PHE A O 1
ATOM 583 N N . SER A 1 73 ? 2.330 -7.034 -0.446 1.00 96.06 73 SER A N 1
ATOM 584 C CA . SER A 1 73 ? 2.104 -6.138 0.680 1.00 96.06 73 SER A CA 1
ATOM 585 C C . SER A 1 73 ? 2.064 -6.855 2.026 1.00 96.06 73 SER A C 1
ATOM 587 O O . SER A 1 73 ? 1.613 -7.993 2.183 1.00 96.06 73 SER A O 1
ATOM 589 N N . TYR A 1 74 ? 2.563 -6.153 3.042 1.00 97.19 74 TYR A N 1
ATOM 590 C CA . TYR A 1 74 ? 2.454 -6.549 4.438 1.00 97.19 74 TYR A CA 1
ATOM 591 C C . TYR A 1 74 ? 2.091 -5.344 5.295 1.00 97.19 74 TYR A C 1
ATOM 593 O O . TYR A 1 74 ? 2.771 -4.318 5.254 1.00 97.19 74 TYR A O 1
ATOM 601 N N . ALA A 1 75 ? 1.069 -5.477 6.138 1.00 96.81 75 ALA A N 1
ATOM 602 C CA . ALA A 1 75 ? 0.670 -4.430 7.068 1.00 96.81 75 ALA A CA 1
ATOM 603 C C . ALA A 1 75 ? 0.246 -4.984 8.431 1.00 96.81 75 ALA A C 1
ATOM 605 O O . ALA A 1 75 ? -0.306 -6.074 8.534 1.00 96.81 75 ALA A O 1
ATOM 606 N N . HIS A 1 76 ? 0.455 -4.188 9.479 1.00 96.81 76 HIS A N 1
ATOM 607 C CA . HIS A 1 76 ? 0.027 -4.487 10.840 1.00 96.81 76 HIS A CA 1
ATOM 608 C C . HIS A 1 76 ? -0.955 -3.435 11.364 1.00 96.81 76 HIS A C 1
ATOM 610 O O . HIS A 1 76 ? -0.729 -2.231 11.213 1.00 96.81 76 HIS A O 1
ATOM 616 N N . ARG A 1 77 ? -2.018 -3.883 12.040 1.00 95.56 77 ARG A N 1
ATOM 617 C CA . ARG A 1 77 ? -3.024 -3.043 12.699 1.00 95.56 77 ARG A CA 1
ATOM 618 C C . ARG A 1 77 ? -2.755 -2.905 14.195 1.00 95.56 77 ARG A C 1
ATOM 620 O O . ARG A 1 77 ? -2.948 -3.832 14.982 1.00 95.56 77 ARG A O 1
ATOM 627 N N . PHE A 1 78 ? -2.427 -1.691 14.607 1.00 94.62 78 PHE A N 1
ATOM 628 C CA . PHE A 1 78 ? -2.310 -1.288 16.001 1.00 94.62 78 PHE A CA 1
ATOM 629 C C . PHE A 1 78 ? -3.666 -0.799 16.513 1.00 94.62 78 PHE A C 1
ATOM 631 O O . PHE A 1 78 ? -4.183 0.216 16.044 1.00 94.62 78 PHE A O 1
ATOM 638 N N . LEU A 1 79 ? -4.248 -1.502 17.490 1.00 93.50 79 LEU A N 1
ATOM 639 C CA . LEU A 1 79 ? -5.476 -1.052 18.151 1.00 93.50 79 LEU A CA 1
ATOM 640 C C . LEU A 1 79 ? -5.211 0.271 18.882 1.00 93.50 79 LEU A C 1
ATOM 642 O O . LEU A 1 79 ? -4.395 0.318 19.801 1.00 93.50 79 LEU A O 1
ATOM 646 N N . ILE A 1 80 ? -5.931 1.326 18.501 1.00 92.62 80 ILE A N 1
ATOM 647 C CA . ILE A 1 80 ? -5.887 2.623 19.184 1.00 92.62 80 ILE A CA 1
ATOM 648 C C . ILE A 1 80 ? -6.890 2.606 20.336 1.00 92.62 80 ILE A C 1
ATOM 650 O O . ILE A 1 80 ? -6.532 2.795 21.496 1.00 92.62 80 ILE A O 1
ATOM 654 N N . THR A 1 81 ? -8.171 2.406 20.012 1.00 90.25 81 THR A N 1
ATOM 655 C CA . THR A 1 81 ? -9.267 2.374 20.986 1.00 90.25 81 THR A CA 1
ATOM 656 C C . THR A 1 81 ? -10.559 1.870 20.350 1.00 90.25 81 THR A C 1
ATOM 658 O O . THR A 1 81 ? -10.882 2.213 19.212 1.00 90.25 81 THR A O 1
ATOM 661 N N . GLY A 1 82 ? -11.342 1.084 21.091 1.00 89.00 82 GLY A N 1
ATOM 662 C CA . GLY A 1 82 ? -12.618 0.551 20.617 1.00 89.00 82 GLY A CA 1
ATOM 663 C C . GLY A 1 82 ? -12.452 -0.279 19.343 1.00 89.00 82 GLY A C 1
ATOM 664 O O . GLY A 1 82 ? -11.978 -1.402 19.407 1.00 89.00 82 GLY A O 1
ATOM 665 N N . LYS A 1 83 ? -12.860 0.288 18.203 1.00 91.12 83 LYS A N 1
ATOM 666 C CA . LYS A 1 83 ? -12.757 -0.315 16.862 1.00 91.12 83 LYS A CA 1
ATOM 667 C C . LYS A 1 83 ? -11.835 0.467 15.916 1.00 91.12 83 LYS A C 1
ATOM 669 O O . LYS A 1 83 ? -11.844 0.230 14.713 1.00 91.12 83 LYS A O 1
ATOM 674 N N . TRP A 1 84 ? -11.100 1.441 16.444 1.00 93.62 84 TRP A N 1
ATOM 675 C CA . TRP A 1 84 ? -10.164 2.260 15.683 1.00 93.62 84 TRP A CA 1
ATOM 676 C C . TRP A 1 84 ? -8.772 1.649 15.710 1.00 93.62 84 TRP A C 1
ATOM 678 O O . TRP A 1 84 ? -8.234 1.377 16.788 1.00 93.62 84 TRP A O 1
ATOM 688 N N . TYR A 1 85 ? -8.181 1.515 14.529 1.00 95.38 85 TYR A N 1
ATOM 689 C CA . TYR A 1 85 ? -6.834 1.008 14.330 1.00 95.38 85 TYR A CA 1
ATOM 690 C C . TYR A 1 85 ? -6.013 1.997 13.528 1.00 95.38 85 TYR A C 1
ATOM 692 O O . TYR A 1 85 ? -6.512 2.673 12.628 1.00 95.38 85 TYR A O 1
ATOM 700 N N . PHE A 1 86 ? -4.732 2.034 13.855 1.00 96.81 86 PHE A N 1
ATOM 701 C CA . PHE A 1 86 ? -3.717 2.555 12.966 1.00 96.81 86 PHE A CA 1
ATOM 702 C C . PHE A 1 86 ? -3.088 1.373 12.235 1.00 96.81 86 PHE A C 1
ATOM 704 O O . PHE A 1 86 ? -2.583 0.457 12.882 1.00 96.81 86 PHE A O 1
ATOM 711 N N . ARG A 1 87 ? -3.123 1.376 10.907 1.00 96.81 87 ARG A N 1
ATOM 712 C CA . ARG A 1 87 ? -2.477 0.376 10.062 1.00 96.81 87 ARG A CA 1
ATOM 713 C C . ARG A 1 87 ? -1.178 0.945 9.524 1.00 96.81 87 ARG A C 1
ATOM 715 O O . ARG A 1 87 ? -1.184 2.041 8.971 1.00 96.81 87 ARG A O 1
ATOM 722 N N . ALA A 1 88 ? -0.090 0.201 9.683 1.00 97.69 88 ALA A N 1
ATOM 723 C CA . ALA A 1 88 ? 1.197 0.541 9.093 1.00 97.69 88 ALA A CA 1
ATOM 724 C C . ALA A 1 88 ? 1.784 -0.672 8.374 1.00 97.69 88 ALA A C 1
ATOM 726 O O . ALA A 1 88 ? 1.783 -1.774 8.924 1.00 97.69 88 ALA A O 1
ATOM 727 N N . GLY A 1 89 ? 2.297 -0.470 7.168 1.00 97.06 89 GLY A N 1
ATOM 728 C CA . GLY A 1 89 ? 2.814 -1.539 6.331 1.00 97.06 89 GLY A CA 1
ATOM 729 C C . GLY A 1 89 ? 3.758 -1.060 5.244 1.00 97.06 89 GLY A C 1
ATOM 730 O O . GLY A 1 89 ? 4.130 0.113 5.190 1.00 97.06 89 GLY A O 1
ATOM 731 N N . VAL A 1 90 ? 4.136 -1.996 4.388 1.00 96.44 90 VAL A N 1
ATOM 732 C CA . VAL A 1 90 ? 4.929 -1.769 3.186 1.00 96.44 90 VAL A CA 1
ATOM 733 C C . VAL A 1 90 ? 4.315 -2.548 2.035 1.00 96.44 90 VAL A C 1
ATOM 735 O O . VAL A 1 90 ? 3.825 -3.661 2.227 1.00 96.44 90 VAL A O 1
ATOM 738 N N . GLU A 1 91 ? 4.371 -1.953 0.859 1.00 95.81 91 GLU A N 1
ATOM 739 C CA . GLU A 1 91 ? 3.965 -2.539 -0.408 1.00 95.81 91 GLU A CA 1
ATOM 740 C C . GLU A 1 91 ? 5.118 -2.409 -1.396 1.00 95.81 91 GLU A C 1
ATOM 742 O O . GLU A 1 91 ? 5.855 -1.416 -1.380 1.00 95.81 91 GLU A O 1
ATOM 747 N N . TYR A 1 92 ? 5.308 -3.436 -2.210 1.00 93.62 92 TYR A N 1
ATOM 748 C CA . TYR A 1 92 ? 6.265 -3.453 -3.297 1.00 93.62 92 TYR A CA 1
ATOM 749 C C . TYR A 1 92 ? 5.585 -4.002 -4.538 1.00 93.62 92 TYR A C 1
ATOM 751 O O . TYR A 1 92 ? 5.217 -5.175 -4.578 1.00 93.62 92 TYR A O 1
ATOM 759 N N . GLU A 1 93 ? 5.520 -3.165 -5.564 1.00 92.44 93 GLU A N 1
ATOM 760 C CA . GLU A 1 93 ? 4.982 -3.551 -6.856 1.00 92.44 93 GLU A CA 1
ATOM 761 C C . GLU A 1 93 ? 6.086 -3.523 -7.905 1.00 92.44 93 GLU A C 1
ATOM 763 O O . GLU A 1 93 ? 6.973 -2.658 -7.909 1.00 92.44 93 GLU A O 1
ATOM 768 N N . ARG A 1 94 ? 6.009 -4.466 -8.837 1.00 91.06 94 ARG A N 1
ATOM 769 C CA . ARG A 1 94 ? 6.880 -4.540 -9.999 1.00 91.06 94 ARG A CA 1
ATOM 770 C C . ARG A 1 94 ? 6.086 -4.954 -11.221 1.00 91.06 94 ARG A C 1
ATOM 772 O O . ARG A 1 94 ? 5.457 -6.006 -11.247 1.00 91.06 94 ARG A O 1
ATOM 779 N N . PHE A 1 95 ? 6.203 -4.141 -12.255 1.00 88.31 95 PHE A N 1
ATOM 780 C CA . PHE A 1 95 ? 5.672 -4.392 -13.576 1.00 88.31 95 PHE A CA 1
ATOM 781 C C . PHE A 1 95 ? 6.837 -4.545 -14.551 1.00 88.31 95 PHE A C 1
ATOM 783 O O . PHE A 1 95 ? 7.585 -3.596 -14.770 1.00 88.31 95 PHE A O 1
ATOM 790 N N . ASP A 1 96 ? 7.011 -5.728 -15.124 1.00 86.50 96 ASP A N 1
ATOM 791 C CA . ASP A 1 96 ? 7.981 -5.995 -16.182 1.00 86.50 96 ASP A CA 1
ATOM 792 C C . ASP A 1 96 ? 7.261 -6.012 -17.537 1.00 86.50 96 ASP A C 1
ATOM 794 O O . ASP A 1 96 ? 6.209 -6.642 -17.688 1.00 86.50 96 ASP A O 1
ATOM 798 N N . PHE A 1 97 ? 7.838 -5.330 -18.524 1.00 84.50 97 PHE A N 1
ATOM 799 C CA . PHE A 1 97 ? 7.346 -5.296 -19.897 1.00 84.50 97 PHE A CA 1
ATOM 800 C C . PHE A 1 97 ? 8.355 -6.013 -20.802 1.00 84.50 97 PHE A C 1
ATOM 802 O O . PHE A 1 97 ? 9.509 -5.605 -20.919 1.00 84.50 97 PHE A O 1
ATOM 809 N N . GLY A 1 98 ? 7.923 -7.090 -21.451 1.00 74.44 98 GLY A N 1
ATOM 810 C CA . GLY A 1 98 ? 8.660 -7.770 -22.513 1.00 74.44 98 GLY A CA 1
ATOM 811 C C . GLY A 1 98 ? 8.081 -7.412 -23.879 1.00 74.44 98 GLY A C 1
ATOM 812 O O . GLY A 1 98 ? 6.899 -7.100 -23.995 1.00 74.44 98 GLY A O 1
ATOM 813 N N . GLY A 1 99 ? 8.888 -7.439 -24.942 1.00 69.25 99 GLY A N 1
ATOM 814 C CA . GLY A 1 99 ? 8.391 -7.200 -26.302 1.00 69.25 99 GLY A CA 1
ATOM 815 C C . GLY A 1 99 ? 9.366 -6.468 -27.220 1.00 69.25 99 GLY A C 1
ATOM 816 O O . GLY A 1 99 ? 10.556 -6.359 -26.941 1.00 69.25 99 GLY A O 1
ATOM 817 N N . THR A 1 100 ? 8.853 -6.019 -28.367 1.00 60.84 100 THR A N 1
ATOM 818 C CA . THR A 1 100 ? 9.576 -5.170 -29.338 1.00 60.84 100 THR A CA 1
ATOM 819 C C . THR A 1 100 ? 9.737 -3.732 -28.820 1.00 60.84 100 THR A C 1
ATOM 821 O O . THR A 1 100 ? 9.085 -3.403 -27.839 1.00 60.84 100 THR A O 1
ATOM 824 N N . ASP A 1 101 ? 10.521 -2.867 -29.494 1.00 64.94 101 ASP A N 1
ATOM 825 C CA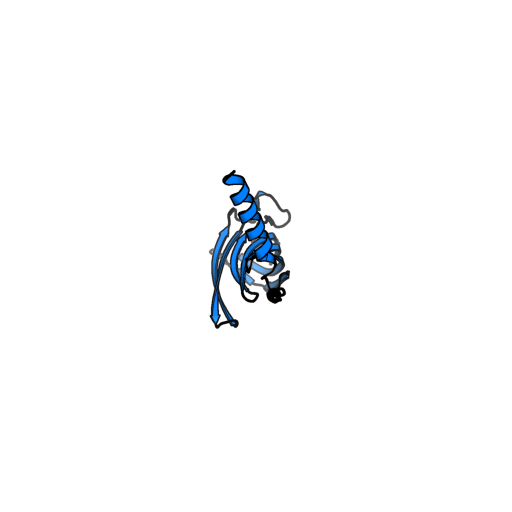 . ASP A 1 101 ? 10.644 -1.410 -29.222 1.00 64.94 101 ASP A CA 1
ATOM 826 C C . ASP A 1 101 ? 9.268 -0.698 -29.260 1.00 64.94 101 ASP A C 1
ATOM 828 O O . ASP A 1 101 ? 8.889 -0.058 -30.240 1.00 64.94 101 ASP A O 1
ATOM 832 N N . ASN A 1 102 ? 8.496 -0.836 -28.186 1.00 63.66 102 ASN A N 1
ATOM 833 C CA . ASN A 1 102 ? 7.134 -0.333 -28.004 1.00 63.66 102 ASN A CA 1
ATOM 834 C C . ASN A 1 102 ? 7.110 0.957 -27.169 1.00 63.66 102 ASN A C 1
ATOM 836 O O . ASN A 1 102 ? 6.057 1.380 -26.697 1.00 63.66 102 ASN A O 1
ATOM 840 N N . GLY A 1 103 ? 8.274 1.578 -26.956 1.00 65.75 103 GLY A N 1
ATOM 841 C CA . GLY A 1 103 ? 8.419 2.804 -26.169 1.00 65.75 103 GLY A CA 1
ATOM 842 C C . GLY A 1 103 ? 8.097 2.648 -24.678 1.00 65.75 103 GLY A C 1
ATOM 843 O O . GLY A 1 103 ? 8.131 3.643 -23.956 1.00 65.75 103 GLY A O 1
ATOM 844 N N . LEU A 1 104 ? 7.797 1.433 -24.205 1.00 70.88 104 LEU A N 1
ATOM 845 C CA . LEU A 1 104 ? 7.621 1.148 -22.787 1.00 70.88 104 LEU A CA 1
ATOM 846 C C . LEU A 1 104 ? 8.986 0.908 -22.132 1.00 70.88 104 LEU A C 1
ATOM 848 O O . LEU A 1 104 ? 9.921 0.451 -22.791 1.00 70.88 104 LEU A O 1
ATOM 852 N N . PRO A 1 105 ? 9.132 1.230 -20.840 1.00 72.62 105 PRO A N 1
ATOM 853 C CA . PRO A 1 105 ? 10.327 0.848 -20.107 1.00 72.62 105 PRO A CA 1
ATOM 854 C C . PRO A 1 105 ? 10.380 -0.660 -19.867 1.00 72.62 105 PRO A C 1
ATOM 856 O O . PRO A 1 105 ? 9.336 -1.284 -19.731 1.00 72.62 105 PRO A O 1
ATOM 859 N N . ASP A 1 106 ? 11.582 -1.221 -19.716 1.00 81.56 106 ASP A N 1
ATOM 860 C CA . ASP A 1 106 ? 11.765 -2.657 -19.442 1.00 81.56 106 ASP A CA 1
ATOM 861 C C . ASP A 1 106 ? 11.020 -3.107 -18.176 1.00 81.56 106 ASP A C 1
ATOM 863 O O . ASP A 1 106 ? 10.480 -4.207 -18.098 1.00 81.56 106 ASP A O 1
ATOM 867 N N . HIS A 1 107 ? 11.018 -2.253 -17.154 1.00 83.69 107 HIS A N 1
ATOM 868 C CA . HIS A 1 107 ? 10.317 -2.497 -15.904 1.00 83.69 107 HIS A CA 1
ATOM 869 C C . HIS A 1 107 ? 10.003 -1.188 -15.186 1.00 83.69 107 HIS A C 1
ATOM 871 O O . HIS A 1 107 ? 10.727 -0.200 -15.314 1.00 83.69 107 HIS A O 1
ATOM 877 N N . LEU A 1 108 ? 8.946 -1.196 -14.384 1.00 86.94 108 LEU A N 1
ATOM 878 C CA . LEU A 1 108 ? 8.573 -0.143 -13.453 1.00 86.94 108 LEU A CA 1
ATOM 879 C C . LEU A 1 108 ? 8.327 -0.779 -12.090 1.00 86.94 108 LEU A C 1
ATOM 881 O O . LEU A 1 108 ? 7.682 -1.813 -11.983 1.00 86.94 108 LEU A O 1
ATOM 885 N N . GLN A 1 109 ? 8.876 -0.178 -11.050 1.00 89.19 109 GLN A N 1
ATOM 886 C CA . GLN A 1 109 ? 8.817 -0.679 -9.689 1.00 89.19 109 GLN A CA 1
ATOM 887 C C . GLN A 1 109 ? 8.434 0.448 -8.748 1.00 89.19 109 GLN A C 1
ATOM 889 O O . GLN A 1 109 ? 8.719 1.620 -9.005 1.00 89.19 109 GLN A O 1
ATOM 894 N N . THR A 1 110 ? 7.833 0.091 -7.628 1.00 88.50 110 THR A N 1
ATOM 895 C CA . THR A 1 110 ? 7.552 1.050 -6.575 1.00 88.50 110 THR A CA 1
ATOM 896 C C . THR A 1 110 ? 7.585 0.392 -5.209 1.00 88.50 110 THR A C 1
ATOM 898 O O . THR A 1 110 ? 7.374 -0.810 -5.077 1.00 88.50 110 THR A O 1
ATOM 901 N N . VAL A 1 111 ? 7.922 1.182 -4.193 1.00 91.31 111 VAL A N 1
ATOM 902 C CA . VAL A 1 111 ? 7.891 0.766 -2.790 1.00 91.31 111 VAL A CA 1
ATOM 903 C C . VAL A 1 111 ? 7.146 1.833 -2.011 1.00 91.31 111 VAL A C 1
ATOM 905 O O . VAL A 1 111 ? 7.621 2.965 -1.915 1.00 91.31 111 VAL A O 1
ATOM 908 N N . HIS A 1 112 ? 6.023 1.475 -1.405 1.00 91.75 112 HIS A N 1
ATOM 909 C CA . HIS A 1 112 ? 5.193 2.401 -0.645 1.00 91.75 112 HIS A CA 1
ATOM 910 C C . HIS A 1 112 ? 5.124 1.993 0.818 1.00 91.75 112 HIS A C 1
ATOM 912 O O . HIS A 1 112 ? 5.113 0.810 1.151 1.00 91.75 112 HIS A O 1
ATOM 918 N N . ALA A 1 113 ? 5.068 2.975 1.714 1.00 95.69 113 ALA A N 1
ATOM 919 C CA . ALA A 1 113 ? 4.601 2.718 3.068 1.00 95.69 113 ALA A CA 1
ATOM 920 C C . ALA A 1 113 ? 3.076 2.805 3.077 1.00 95.69 113 ALA A C 1
ATOM 922 O O . ALA A 1 113 ? 2.540 3.813 2.648 1.00 95.69 113 ALA A O 1
ATOM 923 N N . LEU A 1 114 ? 2.394 1.802 3.618 1.00 96.50 114 LEU A N 1
ATOM 924 C CA . LEU A 1 114 ? 0.938 1.796 3.755 1.00 96.50 114 LEU A CA 1
ATOM 925 C C . LEU A 1 114 ? 0.569 2.363 5.121 1.00 96.50 114 LEU A C 1
ATOM 927 O O . LEU A 1 114 ? 0.841 1.715 6.131 1.00 96.50 114 LEU A O 1
ATOM 931 N N . LEU A 1 115 ? -0.025 3.554 5.191 1.00 97.38 115 LEU A N 1
ATOM 932 C CA . LEU A 1 115 ? -0.381 4.192 6.463 1.00 97.38 115 LEU A CA 1
ATOM 933 C C . LEU A 1 115 ? -1.866 4.543 6.487 1.00 97.38 115 LEU A C 1
ATOM 935 O O . LEU A 1 115 ? -2.289 5.472 5.805 1.00 97.38 115 LEU A O 1
ATOM 939 N N . ALA A 1 116 ? -2.654 3.861 7.322 1.00 97.12 116 ALA A N 1
ATOM 940 C CA . ALA A 1 116 ? -4.094 4.093 7.406 1.00 97.12 116 ALA A CA 1
ATOM 941 C C . ALA A 1 116 ? -4.603 4.317 8.833 1.00 97.12 116 ALA A C 1
ATOM 943 O O . ALA A 1 116 ? -4.128 3.720 9.797 1.00 97.12 116 ALA A O 1
ATOM 944 N N . LEU A 1 117 ? -5.631 5.153 8.960 1.00 97.12 117 LEU A N 1
ATOM 945 C CA . LEU A 1 117 ? -6.502 5.212 10.130 1.00 97.12 117 LEU A CA 1
ATOM 946 C C . LEU A 1 117 ? -7.841 4.591 9.739 1.00 97.12 117 LEU A C 1
ATOM 948 O O . LEU A 1 117 ? -8.551 5.137 8.895 1.00 97.12 117 LEU A O 1
ATOM 952 N N . GLU A 1 118 ? -8.193 3.467 10.355 1.00 95.44 118 GLU A N 1
ATOM 953 C CA . GLU A 1 118 ? -9.356 2.673 9.964 1.00 95.44 118 GLU A CA 1
ATOM 954 C C . GLU A 1 118 ? -10.254 2.319 11.153 1.00 95.44 118 GLU A C 1
ATOM 956 O O . GLU A 1 118 ? -9.808 2.087 12.278 1.00 95.44 118 GLU A O 1
ATOM 961 N N . TYR A 1 119 ? -11.555 2.278 10.886 1.00 92.12 119 TYR A N 1
ATOM 962 C CA . TYR A 1 119 ? -12.580 1.779 11.790 1.00 92.12 119 TYR A CA 1
ATOM 963 C C . TYR A 1 119 ? -12.982 0.372 11.342 1.00 92.12 119 TYR A C 1
ATOM 965 O O . TYR A 1 119 ? -13.630 0.216 10.305 1.00 92.12 119 TYR A O 1
ATOM 973 N N . VAL A 1 120 ? -12.600 -0.654 12.102 1.00 90.31 120 VAL A N 1
ATOM 974 C CA . VAL A 1 120 ? -12.743 -2.065 11.707 1.00 90.31 120 VAL A CA 1
ATOM 975 C C . VAL A 1 120 ? -13.947 -2.703 12.397 1.00 90.31 120 VAL A C 1
ATOM 977 O O . VAL A 1 120 ? -14.130 -2.605 13.612 1.00 90.31 120 VAL A O 1
ATOM 980 N N . VAL A 1 121 ? -14.801 -3.364 11.618 1.00 85.38 121 VAL A N 1
ATOM 981 C CA . VAL A 1 121 ? -16.024 -4.017 12.094 1.00 85.38 121 VAL A CA 1
ATOM 982 C C . VAL A 1 121 ? -16.099 -5.422 11.512 1.00 85.38 121 VAL A C 1
ATOM 984 O O . VAL A 1 121 ? -16.216 -5.562 10.300 1.00 85.38 121 VAL A O 1
ATOM 987 N N . HIS A 1 122 ? -16.095 -6.437 12.383 1.00 79.94 122 HIS A N 1
ATOM 988 C CA . HIS A 1 122 ? -16.122 -7.854 11.988 1.00 79.94 122 HIS A CA 1
ATOM 989 C C . HIS A 1 122 ? -15.057 -8.160 10.927 1.00 79.94 122 HIS A C 1
ATOM 991 O O . HIS A 1 122 ? -15.372 -8.634 9.843 1.00 79.94 122 HIS A O 1
ATOM 997 N N . ASP A 1 123 ? -13.811 -7.803 11.236 1.00 81.06 123 ASP A N 1
ATOM 998 C CA . ASP A 1 123 ? -12.621 -8.057 10.422 1.00 81.06 123 ASP A CA 1
ATOM 999 C C . ASP A 1 123 ? -12.535 -7.301 9.081 1.00 81.06 123 ASP A C 1
ATOM 1001 O O . ASP A 1 123 ? -11.592 -7.458 8.306 1.00 81.06 123 ASP A O 1
ATOM 1005 N N . HIS A 1 124 ? -13.479 -6.395 8.822 1.00 79.94 124 HIS A N 1
ATOM 1006 C CA . HIS A 1 124 ? -13.491 -5.567 7.620 1.00 79.94 124 HIS A CA 1
ATOM 1007 C C . HIS A 1 124 ? -13.317 -4.086 7.953 1.00 79.94 124 HIS A C 1
ATOM 1009 O O . HIS A 1 124 ? -13.908 -3.573 8.909 1.00 79.94 124 HIS A O 1
ATOM 1015 N N . ALA A 1 125 ? -12.532 -3.374 7.139 1.00 82.25 125 ALA A N 1
ATOM 1016 C CA . ALA A 1 125 ? -12.403 -1.924 7.235 1.00 82.25 125 ALA A CA 1
ATOM 1017 C C . ALA A 1 125 ? -13.749 -1.270 6.870 1.00 82.25 125 ALA A C 1
ATOM 1019 O O . ALA A 1 125 ? -14.134 -1.186 5.702 1.00 82.25 125 ALA A O 1
ATOM 1020 N N . GLY A 1 126 ? -14.488 -0.838 7.892 1.00 86.69 126 GLY A N 1
ATOM 1021 C CA . GLY A 1 126 ? -15.801 -0.206 7.776 1.00 86.69 126 GLY A CA 1
ATOM 1022 C C . GLY A 1 126 ? -15.720 1.227 7.259 1.00 86.69 126 GLY A C 1
ATOM 1023 O O . GLY A 1 126 ? -16.601 1.680 6.538 1.00 86.69 126 GLY A O 1
ATOM 1024 N N . ALA A 1 127 ? -14.659 1.942 7.608 1.00 93.94 127 ALA A N 1
ATOM 1025 C CA . ALA A 1 127 ? -14.285 3.216 7.010 1.00 93.94 127 ALA A CA 1
ATOM 1026 C C . ALA A 1 127 ? -12.798 3.455 7.253 1.00 93.94 127 ALA A C 1
ATOM 1028 O O . ALA A 1 127 ? -12.251 2.946 8.234 1.00 93.94 127 ALA A O 1
ATOM 1029 N N . GLY A 1 128 ? -12.155 4.249 6.408 1.00 94.31 128 GLY A N 1
ATOM 1030 C CA . GLY A 1 128 ? -10.752 4.570 6.604 1.00 94.31 128 GLY A CA 1
ATOM 1031 C C . GLY A 1 128 ? -10.258 5.706 5.733 1.00 94.31 128 GLY A C 1
ATOM 1032 O O . GLY A 1 128 ? -10.916 6.115 4.775 1.00 94.31 128 GLY A O 1
ATOM 1033 N N . ILE A 1 129 ? -9.098 6.223 6.119 1.00 96.19 129 ILE A N 1
ATOM 1034 C CA . ILE A 1 129 ? -8.267 7.109 5.310 1.00 96.19 129 ILE A CA 1
ATOM 1035 C C . ILE A 1 129 ? -6.869 6.512 5.308 1.00 96.19 129 ILE A C 1
ATOM 1037 O O . ILE A 1 129 ? -6.383 6.089 6.356 1.00 96.19 129 ILE A O 1
ATOM 1041 N N . GLU A 1 130 ? -6.229 6.512 4.151 1.00 95.94 130 GLU A N 1
ATOM 1042 C CA . GLU A 1 130 ? -4.908 5.946 3.931 1.00 95.94 130 GLU A CA 1
ATOM 1043 C C . GLU A 1 130 ? -4.074 6.854 3.049 1.00 95.94 130 GLU A C 1
ATOM 1045 O O . GLU A 1 130 ? -4.605 7.546 2.176 1.00 95.94 130 GLU A O 1
ATOM 1050 N N . ILE A 1 131 ? -2.778 6.863 3.329 1.00 95.06 131 ILE A N 1
ATOM 1051 C CA . ILE A 1 131 ? -1.752 7.502 2.523 1.00 95.06 131 ILE A CA 1
ATOM 1052 C C . ILE A 1 131 ? -0.651 6.483 2.249 1.00 95.06 131 ILE A C 1
ATOM 1054 O O . ILE A 1 131 ? -0.237 5.771 3.167 1.00 95.06 131 ILE A O 1
ATOM 1058 N N . ASP A 1 132 ? -0.153 6.490 1.015 1.00 93.88 132 ASP A N 1
ATOM 1059 C CA . ASP A 1 132 ? 0.766 5.468 0.507 1.00 93.88 132 ASP A CA 1
ATOM 1060 C C . ASP A 1 132 ? 2.100 6.079 0.014 1.00 93.88 132 ASP A C 1
ATOM 1062 O O . ASP A 1 132 ? 2.466 5.948 -1.157 1.00 93.88 132 ASP A O 1
ATOM 1066 N N . PRO A 1 133 ? 2.835 6.845 0.851 1.00 92.56 133 PRO A N 1
ATOM 1067 C CA . PRO A 1 133 ? 4.033 7.554 0.411 1.00 92.56 133 PRO A CA 1
ATOM 1068 C C . PRO A 1 133 ? 5.113 6.604 -0.115 1.00 92.56 133 PRO A C 1
ATOM 1070 O O . PRO A 1 133 ? 5.529 5.678 0.586 1.00 92.56 133 PRO A O 1
ATOM 1073 N N . GLY A 1 134 ? 5.632 6.885 -1.310 1.00 89.44 134 GLY A N 1
ATOM 1074 C CA . GLY A 1 134 ? 6.707 6.090 -1.900 1.00 89.44 134 GLY A CA 1
ATOM 1075 C C . GLY A 1 134 ? 7.213 6.609 -3.249 1.00 89.44 134 GLY A C 1
ATOM 1076 O O . GLY A 1 134 ? 6.547 7.425 -3.893 1.00 89.44 134 GLY A O 1
ATOM 1077 N N . PRO A 1 135 ? 8.425 6.200 -3.666 1.00 87.50 135 PRO A N 1
ATOM 1078 C CA . PRO A 1 135 ? 8.963 6.514 -4.980 1.00 87.50 135 PRO A CA 1
ATOM 1079 C C . PRO A 1 135 ? 8.597 5.463 -6.032 1.00 87.50 135 PRO A C 1
ATOM 1081 O O . PRO A 1 135 ? 8.729 4.267 -5.789 1.00 87.50 135 PRO A O 1
ATOM 1084 N N . TYR A 1 136 ? 8.309 5.932 -7.243 1.00 82.75 136 TYR A N 1
ATOM 1085 C CA . TYR A 1 136 ? 8.195 5.101 -8.443 1.00 82.75 136 TYR A CA 1
ATOM 1086 C C . TYR A 1 136 ? 9.499 5.140 -9.255 1.00 82.75 136 TYR A C 1
ATOM 1088 O O . TYR A 1 136 ? 10.004 6.212 -9.584 1.00 82.75 136 TYR A O 1
ATOM 1096 N N . PHE A 1 137 ? 10.074 3.998 -9.618 1.00 82.00 137 PHE A N 1
ATOM 1097 C CA . PHE A 1 137 ? 11.385 3.945 -10.271 1.00 82.00 137 PHE A CA 1
ATOM 1098 C C . PHE A 1 137 ? 11.548 2.732 -11.186 1.00 82.00 137 PHE A C 1
ATOM 1100 O O . PHE A 1 137 ? 10.865 1.731 -11.048 1.00 82.00 137 PHE A O 1
ATOM 1107 N N . GLN A 1 138 ? 12.486 2.809 -12.130 1.00 78.38 138 GLN A N 1
ATOM 1108 C CA . GLN A 1 138 ? 12.914 1.640 -12.908 1.00 78.38 138 GLN A CA 1
ATOM 1109 C C . GLN A 1 138 ? 14.150 1.045 -12.232 1.00 78.38 138 GLN A C 1
ATOM 1111 O O . GLN A 1 138 ? 14.042 0.104 -11.449 1.00 78.38 138 GLN A O 1
ATOM 1116 N N . SER A 1 139 ? 15.295 1.708 -12.419 1.00 75.88 139 SER A N 1
ATOM 1117 C CA . SER A 1 139 ? 16.586 1.278 -11.870 1.00 75.88 139 SER A CA 1
ATOM 1118 C C . SER A 1 139 ? 17.004 2.021 -10.597 1.00 75.88 139 SER A C 1
ATOM 1120 O O . SER A 1 139 ? 17.644 1.426 -9.738 1.00 75.88 139 SER A O 1
ATOM 1122 N N . ASP A 1 140 ? 16.649 3.307 -10.458 1.00 76.06 140 ASP A N 1
ATOM 1123 C CA . ASP A 1 140 ? 17.110 4.165 -9.356 1.00 76.06 140 ASP A CA 1
ATOM 1124 C C . ASP A 1 140 ? 15.966 4.989 -8.749 1.00 76.06 140 ASP A C 1
ATOM 1126 O O . ASP A 1 140 ? 15.323 5.780 -9.446 1.00 76.06 140 ASP A O 1
ATOM 1130 N N . ALA A 1 141 ? 15.770 4.880 -7.433 1.00 72.62 141 ALA A N 1
ATOM 1131 C CA . ALA A 1 141 ? 14.828 5.712 -6.688 1.00 72.62 141 ALA A CA 1
ATOM 1132 C C . ALA A 1 141 ? 15.359 7.148 -6.540 1.00 72.62 141 ALA A C 1
ATOM 1134 O O . ALA A 1 141 ? 16.442 7.380 -5.994 1.00 72.62 141 ALA A O 1
ATOM 1135 N N . LYS A 1 142 ? 14.590 8.137 -7.011 1.00 74.06 142 LYS A N 1
ATOM 1136 C CA . LYS A 1 142 ? 14.954 9.563 -6.942 1.00 74.06 142 LYS A CA 1
ATOM 1137 C C . LYS A 1 142 ? 13.884 10.372 -6.217 1.00 74.06 142 LYS A C 1
ATOM 1139 O O . LYS A 1 142 ? 12.694 10.109 -6.341 1.00 74.06 142 LYS A O 1
ATOM 1144 N N . TRP A 1 143 ? 14.290 11.428 -5.516 1.00 70.25 143 TRP A N 1
ATOM 1145 C CA . TRP A 1 143 ? 13.365 12.282 -4.754 1.00 70.25 143 TRP A CA 1
ATOM 1146 C C . TRP A 1 143 ? 12.256 12.930 -5.593 1.00 70.25 143 TRP A C 1
ATOM 1148 O O . TRP A 1 143 ? 11.177 13.193 -5.078 1.00 70.25 143 TRP A O 1
ATOM 1158 N N . ASN A 1 144 ? 12.491 13.173 -6.884 1.00 72.88 144 ASN A N 1
ATOM 1159 C CA . ASN A 1 144 ? 11.491 13.740 -7.793 1.00 72.88 144 ASN A CA 1
ATOM 1160 C C . ASN A 1 144 ? 10.439 12.726 -8.280 1.00 72.88 144 ASN A C 1
ATOM 1162 O O . ASN A 1 144 ? 9.510 13.129 -8.972 1.00 72.88 144 ASN A O 1
ATOM 1166 N N . THR A 1 145 ? 10.597 11.447 -7.934 1.00 75.62 145 THR A N 1
ATOM 1167 C CA . THR A 1 145 ? 9.651 10.359 -8.243 1.00 75.62 145 THR A CA 1
ATOM 1168 C C . THR A 1 145 ? 8.774 9.974 -7.052 1.00 75.62 145 THR A C 1
ATOM 1170 O O . THR A 1 145 ? 8.016 9.012 -7.120 1.00 75.62 145 THR A O 1
ATOM 1173 N N . PHE A 1 146 ? 8.907 10.711 -5.946 1.00 83.94 146 PHE A N 1
ATOM 1174 C CA . PHE A 1 146 ? 8.171 10.475 -4.716 1.00 83.94 146 PHE A CA 1
ATOM 1175 C C . PHE A 1 146 ? 6.766 11.069 -4.792 1.00 83.94 146 PHE A C 1
ATOM 1177 O O . PHE A 1 146 ? 6.601 12.288 -4.937 1.00 83.94 146 PHE A O 1
ATOM 1184 N N . ASP A 1 147 ? 5.769 10.214 -4.614 1.00 84.81 147 ASP A N 1
ATOM 1185 C CA . ASP A 1 147 ? 4.369 10.600 -4.529 1.00 84.81 147 ASP A CA 1
ATOM 1186 C C . ASP A 1 147 ? 3.757 10.152 -3.201 1.00 84.81 147 ASP A C 1
ATOM 1188 O O . ASP A 1 147 ? 4.318 9.346 -2.457 1.00 84.81 147 ASP A O 1
ATOM 1192 N N . ILE A 1 148 ? 2.613 10.742 -2.881 1.00 89.00 148 ILE A N 1
ATOM 1193 C CA . ILE A 1 148 ? 1.785 10.401 -1.736 1.00 89.00 148 ILE A CA 1
ATOM 1194 C C . ILE A 1 148 ? 0.354 10.245 -2.256 1.00 89.00 148 ILE A C 1
ATOM 1196 O O . ILE A 1 148 ? -0.451 11.183 -2.161 1.00 89.00 148 ILE A O 1
ATOM 1200 N N . PRO A 1 149 ? 0.032 9.084 -2.848 1.00 90.38 149 PRO A N 1
ATOM 1201 C CA . PRO A 1 149 ? -1.342 8.677 -3.052 1.00 90.38 149 PRO A CA 1
ATOM 1202 C C . PRO A 1 149 ? -2.086 8.696 -1.720 1.00 90.38 149 PRO A C 1
ATOM 1204 O O . PRO A 1 149 ? -1.524 8.410 -0.660 1.00 90.38 149 PRO A O 1
ATOM 1207 N N . TRP A 1 150 ? -3.355 9.066 -1.770 1.00 92.75 150 TRP A N 1
ATOM 1208 C CA . TRP A 1 150 ? -4.247 9.016 -0.629 1.00 92.75 150 TRP A CA 1
ATOM 1209 C C . TRP A 1 150 ? -5.608 8.503 -1.066 1.00 92.75 150 TRP A C 1
ATOM 1211 O O . TRP A 1 150 ? -6.083 8.783 -2.170 1.00 92.75 150 TRP A O 1
ATOM 1221 N N . LYS A 1 151 ? -6.268 7.780 -0.170 1.00 94.50 151 LYS A N 1
ATOM 1222 C CA . LYS A 1 151 ? -7.618 7.267 -0.379 1.00 94.50 151 LYS A CA 1
ATOM 1223 C C . LYS A 1 151 ? -8.423 7.355 0.904 1.00 94.50 151 LYS A C 1
ATOM 1225 O O . LYS A 1 151 ? -7.896 7.226 2.003 1.00 94.50 151 LYS A O 1
ATOM 1230 N N . ALA A 1 152 ? -9.713 7.605 0.762 1.00 94.62 152 ALA A N 1
ATOM 1231 C CA . ALA A 1 152 ? -10.678 7.596 1.845 1.00 94.62 152 ALA A CA 1
ATOM 1232 C C . ALA A 1 152 ? -11.888 6.782 1.404 1.00 94.62 152 ALA A C 1
ATOM 1234 O O . ALA A 1 152 ? -12.378 6.958 0.288 1.00 94.62 152 ALA A O 1
ATOM 1235 N N . TRP A 1 153 ? -12.379 5.898 2.262 1.00 95.06 153 TRP A N 1
ATOM 1236 C CA . TRP A 1 153 ? -13.466 4.991 1.912 1.00 95.06 153 TRP A CA 1
ATOM 1237 C C . TRP A 1 153 ? -14.417 4.744 3.072 1.00 95.06 153 TRP A C 1
ATOM 1239 O O . TRP A 1 153 ? -14.093 4.925 4.248 1.00 95.06 153 TRP A O 1
ATOM 1249 N N . VAL A 1 154 ? -15.613 4.292 2.711 1.00 93.06 154 VAL A N 1
ATOM 1250 C CA . VAL A 1 154 ? -16.622 3.767 3.621 1.00 93.06 154 VAL A CA 1
ATOM 1251 C C . VAL A 1 154 ? -17.215 2.493 3.036 1.00 93.06 154 VAL A C 1
ATOM 1253 O O . VAL A 1 154 ? -17.506 2.406 1.842 1.00 93.06 154 VAL A O 1
ATOM 1256 N N . THR A 1 155 ? -17.425 1.519 3.906 1.00 91.06 155 THR A N 1
ATOM 1257 C CA . THR A 1 155 ? -17.967 0.204 3.598 1.00 91.06 155 THR A CA 1
ATOM 1258 C C . THR A 1 155 ? -19.309 0.052 4.299 1.00 91.06 155 THR A C 1
ATOM 1260 O O . THR A 1 155 ? -19.414 0.207 5.517 1.00 91.06 155 THR A O 1
ATOM 1263 N N . PHE A 1 156 ? -20.355 -0.275 3.547 1.00 87.25 156 PHE A N 1
ATOM 1264 C CA . PHE A 1 156 ? -21.691 -0.526 4.081 1.00 87.25 156 PHE A CA 1
ATOM 1265 C C . PHE A 1 156 ? -22.172 -1.932 3.707 1.00 87.25 156 PHE A C 1
ATOM 1267 O O . PHE A 1 156 ? -21.998 -2.376 2.569 1.00 87.25 156 PHE A O 1
ATOM 1274 N N . PRO A 1 157 ? -22.787 -2.667 4.649 1.00 85.81 157 PRO A N 1
ATOM 1275 C CA . PRO A 1 157 ? -23.298 -3.999 4.371 1.00 85.81 157 PRO A CA 1
ATOM 1276 C C . PRO A 1 157 ? -24.553 -3.905 3.494 1.00 85.81 157 PRO A C 1
ATOM 1278 O O . PRO A 1 157 ? -25.581 -3.384 3.921 1.00 85.81 157 PRO A O 1
ATOM 1281 N N . LEU A 1 158 ? -24.500 -4.466 2.286 1.00 86.31 158 LEU A N 1
ATOM 1282 C CA . LEU A 1 158 ? -25.693 -4.730 1.472 1.00 86.31 158 LEU A CA 1
ATOM 1283 C C . LEU A 1 158 ? -26.459 -5.944 2.011 1.00 86.31 158 LEU A C 1
ATOM 1285 O O . LEU A 1 158 ? -27.687 -5.997 1.987 1.00 86.31 158 LEU A O 1
ATOM 1289 N N . LYS A 1 159 ? -25.717 -6.928 2.528 1.00 85.19 159 LYS A N 1
ATOM 1290 C CA . LYS A 1 159 ? -26.234 -8.092 3.241 1.00 85.19 159 LYS A CA 1
ATOM 1291 C C . LYS A 1 159 ? -25.334 -8.346 4.435 1.00 85.19 159 LYS A C 1
ATOM 1293 O O . LYS A 1 159 ? -24.135 -8.549 4.258 1.00 85.19 159 LYS A O 1
ATOM 1298 N N . LYS A 1 160 ? -25.933 -8.352 5.628 1.00 80.56 160 LYS A N 1
ATOM 1299 C CA . LYS A 1 160 ? -25.227 -8.526 6.901 1.00 80.56 160 LYS A CA 1
ATOM 1300 C C . LYS A 1 160 ? -24.221 -9.684 6.817 1.00 80.56 160 LYS A C 1
ATOM 1302 O O . LYS A 1 160 ? -24.612 -10.796 6.456 1.00 80.56 160 LYS A O 1
ATOM 1307 N N . ASP A 1 161 ? -22.962 -9.370 7.114 1.00 75.62 161 ASP A N 1
ATOM 1308 C CA . ASP A 1 161 ? -21.820 -10.289 7.206 1.00 75.62 161 ASP A CA 1
ATOM 1309 C C . ASP A 1 161 ? -21.568 -11.135 5.938 1.00 75.62 161 ASP A C 1
ATOM 1311 O O . ASP A 1 161 ? -21.046 -12.244 6.018 1.00 75.62 161 ASP A O 1
ATOM 1315 N N . LYS A 1 162 ? -22.009 -10.665 4.758 1.00 84.19 162 LYS A N 1
ATOM 1316 C CA . LYS A 1 162 ? -21.923 -11.436 3.500 1.00 84.19 162 LYS A CA 1
ATOM 1317 C C . LYS A 1 162 ? -21.602 -10.614 2.266 1.00 84.19 162 LYS A C 1
ATOM 1319 O O . LYS A 1 162 ? -20.863 -11.079 1.410 1.00 84.19 162 LYS A O 1
ATOM 1324 N N . ILE A 1 163 ? -22.247 -9.462 2.111 1.00 87.75 163 ILE A N 1
ATOM 1325 C CA . ILE A 1 163 ? -22.075 -8.613 0.933 1.00 87.75 163 ILE A CA 1
ATOM 1326 C C . ILE A 1 163 ? -21.896 -7.195 1.426 1.00 87.75 163 ILE A C 1
ATOM 1328 O O . ILE A 1 163 ? -22.757 -6.662 2.131 1.00 87.75 163 ILE A O 1
ATOM 1332 N N . PHE A 1 164 ? -20.801 -6.590 1.003 1.00 87.81 164 PHE A N 1
ATOM 1333 C CA . PHE A 1 164 ? -20.433 -5.235 1.347 1.00 87.81 164 PHE A CA 1
ATOM 1334 C C . PHE A 1 164 ? -20.291 -4.430 0.064 1.00 87.81 164 PHE A C 1
ATOM 1336 O O . PHE A 1 164 ? -19.830 -4.943 -0.953 1.00 87.81 164 PHE A O 1
ATOM 1343 N N . ALA A 1 165 ? -20.725 -3.181 0.112 1.00 89.75 165 ALA A N 1
ATOM 1344 C CA . ALA A 1 165 ? -20.416 -2.197 -0.905 1.00 89.75 165 ALA A CA 1
ATOM 1345 C C . ALA A 1 165 ? -19.445 -1.187 -0.308 1.00 89.75 165 ALA A C 1
ATOM 1347 O O . ALA A 1 165 ? -19.592 -0.785 0.848 1.00 89.75 165 ALA A O 1
ATOM 1348 N N . VAL A 1 166 ? -18.461 -0.797 -1.108 1.00 91.81 166 VAL A N 1
ATOM 1349 C CA . VAL A 1 166 ? -17.443 0.180 -0.738 1.00 91.81 166 VAL A CA 1
ATOM 1350 C C . VAL A 1 166 ? -17.599 1.376 -1.662 1.00 91.81 166 VAL A C 1
ATOM 1352 O O . VAL A 1 166 ? -17.700 1.217 -2.878 1.00 91.81 166 VAL A O 1
ATOM 1355 N N . ILE A 1 167 ? -17.641 2.572 -1.085 1.00 94.31 167 ILE A N 1
ATOM 1356 C CA . ILE A 1 167 ? -17.505 3.825 -1.826 1.00 94.31 167 ILE A CA 1
ATOM 1357 C C . ILE A 1 167 ? -16.229 4.487 -1.333 1.00 94.31 167 ILE A C 1
ATOM 1359 O O . ILE A 1 167 ? -16.037 4.644 -0.127 1.00 94.31 167 ILE A O 1
ATOM 1363 N N . GLY A 1 168 ? -15.376 4.881 -2.271 1.00 93.44 168 GLY A N 1
ATOM 1364 C CA . GLY A 1 168 ? -14.119 5.546 -1.979 1.00 93.44 168 GLY A CA 1
ATOM 1365 C C . GLY A 1 168 ? -13.868 6.734 -2.891 1.00 93.44 168 GLY A C 1
ATOM 1366 O O . GLY A 1 168 ? -14.433 6.845 -3.979 1.00 93.44 168 GLY A O 1
ATOM 1367 N N . VAL A 1 169 ? -13.009 7.621 -2.414 1.00 94.62 169 VAL A N 1
ATOM 1368 C CA . VAL A 1 169 ? -12.397 8.709 -3.172 1.00 94.62 169 VAL A CA 1
ATOM 1369 C C . VAL A 1 169 ? -10.896 8.651 -2.945 1.00 94.62 169 VAL A C 1
ATOM 1371 O O . VAL A 1 169 ? -10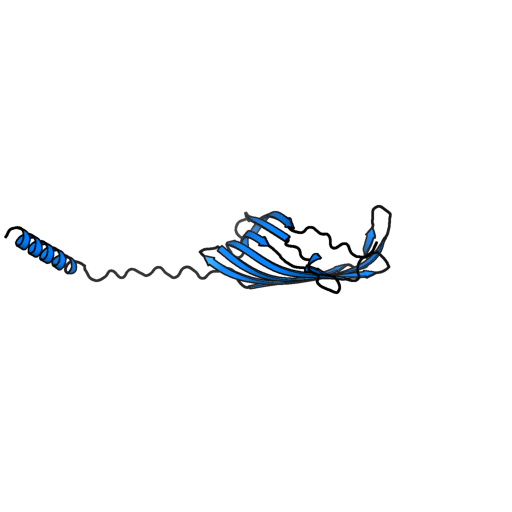.445 8.231 -1.881 1.00 94.62 169 VAL A O 1
ATOM 1374 N N . GLY A 1 170 ? -10.120 9.085 -3.926 1.00 91.38 170 GLY A N 1
ATOM 1375 C CA . GLY A 1 170 ? -8.674 9.122 -3.797 1.00 91.38 170 GLY A CA 1
ATOM 1376 C C . GLY A 1 170 ? -8.043 10.112 -4.754 1.00 91.38 170 GLY A C 1
ATOM 1377 O O . GLY A 1 170 ? -8.704 10.667 -5.636 1.00 91.38 170 GLY A O 1
ATOM 1378 N N . GLY A 1 171 ? -6.757 10.338 -4.544 1.00 88.44 171 GLY A N 1
ATOM 1379 C CA . GLY A 1 171 ? -5.932 11.208 -5.359 1.00 88.44 171 GLY A CA 1
ATOM 1380 C C . GLY A 1 171 ? -4.463 11.046 -5.003 1.00 88.44 171 GLY A C 1
ATOM 1381 O O . GLY A 1 171 ? -4.090 10.159 -4.246 1.00 88.44 171 GLY A O 1
ATOM 1382 N N . ALA A 1 172 ? -3.637 11.934 -5.535 1.00 82.62 172 ALA A N 1
ATOM 1383 C CA . ALA A 1 172 ? -2.208 11.981 -5.274 1.00 82.62 172 ALA A CA 1
ATOM 1384 C C . ALA A 1 172 ? -1.795 13.419 -4.969 1.00 82.62 172 ALA A C 1
ATOM 1386 O O . ALA A 1 172 ? -2.342 14.359 -5.551 1.00 82.62 172 ALA A O 1
ATOM 1387 N N . ILE A 1 173 ? -0.867 13.599 -4.029 1.00 78.81 173 ILE A N 1
ATOM 1388 C CA . ILE A 1 173 ? -0.381 14.931 -3.644 1.00 78.81 173 ILE A CA 1
ATOM 1389 C C . ILE A 1 173 ? 0.665 15.437 -4.649 1.00 78.81 173 ILE A C 1
ATOM 1391 O O . ILE A 1 173 ? 0.657 16.623 -4.978 1.00 78.81 173 ILE A O 1
ATOM 1395 N N . ASN A 1 174 ? 1.519 14.557 -5.179 1.00 69.38 174 ASN A N 1
ATOM 1396 C CA . ASN A 1 174 ? 2.553 14.897 -6.152 1.00 69.38 174 ASN A CA 1
ATOM 1397 C C . ASN A 1 174 ? 2.309 14.150 -7.467 1.00 69.38 174 ASN A C 1
ATOM 1399 O O . ASN A 1 174 ? 2.967 13.167 -7.784 1.00 69.38 174 ASN A O 1
ATOM 1403 N N . SER A 1 175 ? 1.409 14.669 -8.299 1.00 55.56 175 SER A N 1
ATOM 1404 C CA . SER A 1 175 ? 1.129 14.106 -9.626 1.00 55.56 175 SER A CA 1
ATOM 1405 C C . SER A 1 175 ? 2.184 14.491 -10.672 1.00 55.56 175 SER A C 1
ATOM 1407 O O . SER A 1 175 ? 1.846 15.020 -11.731 1.00 55.56 175 SER A O 1
ATOM 1409 N N . ASN A 1 176 ? 3.466 14.256 -10.390 1.00 55.25 176 ASN A N 1
ATOM 1410 C CA . ASN A 1 176 ? 4.455 14.235 -11.460 1.00 55.25 176 ASN A CA 1
ATOM 1411 C C . ASN A 1 176 ? 4.360 12.853 -12.104 1.00 55.25 176 ASN A C 1
ATOM 1413 O O . ASN A 1 176 ? 4.776 11.887 -11.463 1.00 55.25 176 ASN A O 1
ATOM 1417 N N . PRO A 1 177 ? 3.812 12.718 -13.327 1.00 49.03 177 PRO A N 1
ATOM 1418 C CA . PRO A 1 177 ? 3.871 11.436 -14.004 1.00 49.03 177 PRO A CA 1
ATOM 1419 C C . PRO A 1 177 ? 5.335 11.005 -14.042 1.00 49.03 177 PRO A C 1
ATOM 1421 O O . PRO A 1 177 ? 6.212 11.809 -14.382 1.00 49.03 177 PRO A O 1
ATOM 1424 N N . VAL A 1 178 ? 5.610 9.746 -13.699 1.00 49.09 178 VAL A N 1
ATOM 1425 C CA . VAL A 1 178 ? 6.854 9.116 -14.132 1.00 49.09 178 VAL A CA 1
ATOM 1426 C C . VAL A 1 178 ? 6.751 9.031 -15.645 1.00 49.09 178 VAL A C 1
ATOM 1428 O O . VAL A 1 178 ? 6.236 8.071 -16.208 1.00 49.09 178 VAL A O 1
ATOM 1431 N N . VAL A 1 179 ? 7.157 10.106 -16.315 1.00 42.06 179 VAL A N 1
ATOM 1432 C CA . VAL A 1 179 ? 7.349 10.095 -17.755 1.00 42.06 179 VAL A CA 1
ATOM 1433 C C . VAL A 1 179 ? 8.521 9.153 -17.960 1.00 42.06 179 VAL A C 1
ATOM 1435 O O . VAL A 1 179 ? 9.650 9.475 -17.577 1.00 42.06 179 VAL A O 1
ATOM 1438 N N . ALA A 1 180 ? 8.239 7.959 -18.482 1.00 37.41 180 ALA A N 1
ATOM 1439 C CA . ALA A 1 180 ? 9.285 7.078 -18.961 1.00 37.41 180 ALA A CA 1
ATOM 1440 C C . ALA A 1 180 ? 10.185 7.913 -19.891 1.00 37.41 180 ALA A C 1
ATOM 1442 O O . ALA A 1 180 ? 9.662 8.614 -20.763 1.00 37.41 180 ALA A O 1
ATOM 1443 N N . PRO A 1 181 ? 11.514 7.928 -19.695 1.00 35.28 181 PRO A N 1
ATOM 1444 C CA . PRO A 1 181 ? 12.415 8.561 -20.644 1.00 35.28 181 PRO A CA 1
ATOM 1445 C C . PRO A 1 181 ? 12.429 7.694 -21.910 1.00 35.28 181 PRO A C 1
ATOM 1447 O O . PRO A 1 181 ? 13.306 6.860 -22.089 1.00 35.28 181 PRO A O 1
ATOM 1450 N N . GLY A 1 182 ? 11.403 7.832 -22.744 1.00 32.59 182 GLY A N 1
ATOM 1451 C CA . GLY A 1 182 ? 11.147 6.963 -23.887 1.00 32.59 182 GLY A CA 1
ATOM 1452 C C . GLY A 1 182 ? 10.047 7.544 -24.765 1.00 32.59 182 GLY A C 1
ATOM 1453 O O . GLY A 1 182 ? 8.901 7.113 -24.704 1.00 32.59 182 GLY A O 1
ATOM 1454 N N . GLY A 1 183 ? 10.415 8.567 -25.536 1.00 31.64 183 GLY A N 1
ATOM 1455 C CA . GLY A 1 183 ? 9.589 9.260 -26.524 1.00 31.64 183 GLY A CA 1
ATOM 1456 C C . GLY A 1 183 ? 10.326 10.456 -27.098 1.00 31.64 183 GLY A C 1
ATOM 1457 O O . GLY A 1 183 ? 10.149 11.560 -26.540 1.00 31.64 183 GLY A O 1
#

Secondary structure (DSSP, 8-state):
-HHHHHHHHHHHHHHHGGGS-PSPP---PPPP-----S--EEEEEEEEEEEEEEEEETTEEEEEEEEEEEEEEEEEEEEEETTEEEEEEEEEEEEEE-SSS-S--SEEEEEEEEEEEEEEETTEEEEEEEE--EEEESS---GGGEE-EEEEEEEEEEETTTEEEEEEEEEES-------S--

Foldseek 3Di:
DVVVVVVVVVVVVVVVVVVPPPDDDPPPDPDPDPPDQADFKDWDKDKDKDPWDFDADPVGTLWTWIKIKIKIKIWGWDDPDDQKTWIWIKMKIKMAIGTDLSLDDRMKIKMWIWTKIFRDDNRDGQWIKIWTWIAIDDPDGDPLRTKIKIKTKGWDDPDPPPRIDMDMDIDIPRPPPPPPPGD

Radius of gyration: 30.72 Å; chains: 1; bounding box: 43×40×108 Å